Protein AF-A0A538E0T7-F1 (afdb_monomer)

Structure (mmCIF, N/CA/C/O backbone):
data_AF-A0A538E0T7-F1
#
_entry.id   AF-A0A538E0T7-F1
#
loop_
_atom_site.group_PDB
_atom_site.id
_atom_site.type_symbol
_atom_site.label_atom_id
_atom_site.label_alt_id
_atom_site.label_comp_id
_atom_site.label_asym_id
_atom_site.labe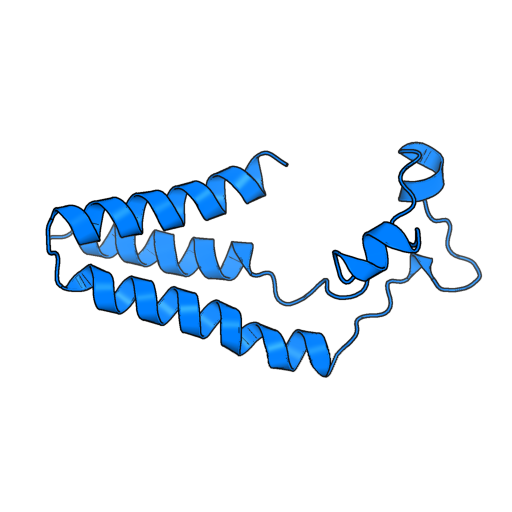l_entity_id
_atom_site.label_seq_id
_atom_site.pdbx_PDB_ins_code
_atom_site.Cartn_x
_atom_site.Cartn_y
_atom_site.Cartn_z
_atom_site.occupancy
_atom_site.B_iso_or_equiv
_atom_site.auth_seq_id
_atom_site.auth_comp_id
_atom_site.auth_asym_id
_atom_site.auth_atom_id
_atom_site.pdbx_PDB_model_num
ATOM 1 N N . MET A 1 1 ? 12.087 7.337 -0.241 1.00 59.62 1 MET A N 1
ATOM 2 C CA . MET A 1 1 ? 12.031 6.397 0.905 1.00 59.62 1 MET A CA 1
ATOM 3 C C . MET A 1 1 ? 10.979 6.746 1.959 1.00 59.62 1 MET A C 1
ATOM 5 O O . MET A 1 1 ? 10.252 5.845 2.354 1.00 59.62 1 MET A O 1
ATOM 9 N N . GLY A 1 2 ? 10.826 8.011 2.379 1.00 83.56 2 GLY A N 1
ATOM 10 C CA . GLY A 1 2 ? 9.891 8.375 3.463 1.00 83.56 2 GLY A CA 1
ATOM 11 C C . GLY A 1 2 ? 8.427 7.955 3.251 1.00 83.56 2 GLY A C 1
ATOM 12 O O . GLY A 1 2 ? 7.826 7.379 4.151 1.00 83.56 2 GLY A O 1
ATOM 13 N N . TYR A 1 3 ? 7.873 8.167 2.051 1.00 86.88 3 TYR A N 1
ATOM 14 C CA . TYR A 1 3 ? 6.476 7.821 1.744 1.00 86.88 3 TYR A CA 1
ATOM 15 C C . TYR A 1 3 ? 6.161 6.324 1.907 1.00 86.88 3 TYR A C 1
ATOM 17 O O . TYR A 1 3 ? 5.201 5.971 2.587 1.00 86.88 3 TYR A O 1
ATOM 25 N N . ALA A 1 4 ? 6.967 5.447 1.298 1.00 86.62 4 ALA A N 1
ATOM 26 C CA . ALA A 1 4 ? 6.736 4.002 1.320 1.00 86.62 4 ALA A CA 1
ATOM 27 C C . ALA A 1 4 ? 6.773 3.454 2.751 1.00 86.62 4 ALA A C 1
ATOM 29 O O . ALA A 1 4 ? 5.870 2.733 3.174 1.00 86.62 4 ALA A O 1
ATOM 30 N N . LEU A 1 5 ? 7.785 3.874 3.518 1.00 91.00 5 LEU A N 1
ATOM 31 C CA . LEU A 1 5 ? 7.915 3.497 4.919 1.00 91.00 5 LEU A CA 1
ATOM 32 C C . LEU A 1 5 ? 6.709 3.976 5.728 1.00 91.00 5 LEU A C 1
ATOM 34 O O . LEU A 1 5 ? 6.125 3.183 6.462 1.00 91.00 5 LEU A O 1
ATOM 38 N N . PHE A 1 6 ? 6.308 5.239 5.572 1.00 93.19 6 PHE A N 1
ATOM 39 C CA . PHE A 1 6 ? 5.145 5.790 6.263 1.00 93.19 6 PHE A CA 1
ATOM 40 C C . PHE A 1 6 ? 3.860 5.019 5.937 1.00 93.19 6 PHE A C 1
ATOM 42 O O . PHE A 1 6 ? 3.145 4.617 6.847 1.00 93.19 6 PHE A O 1
ATOM 49 N N . ASN A 1 7 ? 3.594 4.751 4.658 1.00 94.06 7 ASN A N 1
ATOM 50 C CA . ASN A 1 7 ? 2.400 4.040 4.201 1.00 94.06 7 ASN A CA 1
ATOM 51 C C . ASN A 1 7 ? 2.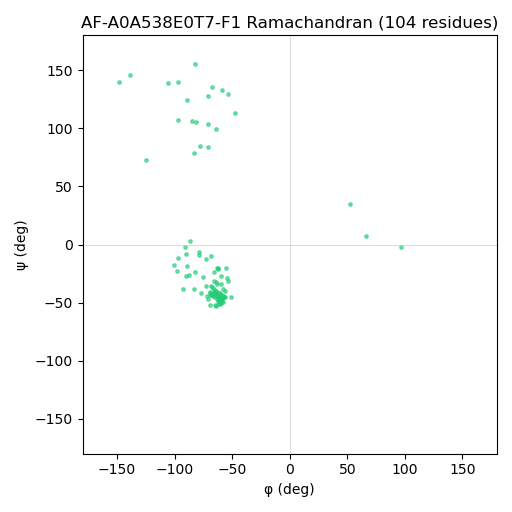272 2.635 4.818 1.00 94.06 7 ASN A C 1
ATOM 53 O O . ASN A 1 7 ? 1.228 2.279 5.377 1.00 94.06 7 ASN A O 1
ATOM 57 N N . VAL A 1 8 ? 3.352 1.852 4.759 1.00 93.31 8 VAL A N 1
ATOM 58 C CA . VAL A 1 8 ? 3.372 0.493 5.311 1.00 93.31 8 VAL A CA 1
ATOM 59 C C . VAL A 1 8 ? 3.308 0.535 6.838 1.00 93.31 8 VAL A C 1
ATOM 61 O O . VAL A 1 8 ? 2.541 -0.216 7.439 1.00 93.31 8 VAL A O 1
ATOM 64 N N . SER A 1 9 ? 4.042 1.454 7.471 1.00 96.00 9 SER A N 1
ATOM 65 C CA . SER A 1 9 ? 4.056 1.602 8.932 1.00 96.00 9 SER A CA 1
ATOM 66 C C . SER A 1 9 ? 2.695 2.021 9.475 1.00 96.00 9 SER A C 1
ATOM 68 O O . SER A 1 9 ? 2.261 1.494 10.495 1.00 96.00 9 SER A O 1
ATOM 70 N N . LEU A 1 10 ? 1.993 2.920 8.782 1.00 96.56 10 LEU A N 1
ATOM 71 C CA . LEU A 1 10 ? 0.647 3.351 9.148 1.00 96.56 10 LEU A CA 1
ATOM 72 C C . LEU A 1 10 ? -0.343 2.183 9.074 1.00 96.56 10 LEU A C 1
ATOM 74 O O . LEU A 1 10 ? -1.087 1.942 10.022 1.00 96.56 10 LEU A O 1
ATOM 78 N N . THR A 1 11 ? -0.301 1.417 7.982 1.00 96.75 11 THR A N 1
ATOM 79 C CA . THR A 1 11 ? -1.155 0.235 7.783 1.00 96.75 11 THR A CA 1
ATOM 80 C C . THR A 1 11 ? -0.913 -0.822 8.865 1.00 96.75 11 THR A C 1
ATOM 82 O O . THR A 1 11 ? -1.856 -1.317 9.486 1.00 96.75 11 THR A O 1
ATOM 85 N N . LEU A 1 12 ? 0.356 -1.141 9.145 1.00 96.94 12 LEU A N 1
ATOM 86 C CA . LEU A 1 12 ? 0.730 -2.094 10.192 1.00 96.94 12 LEU A CA 1
ATOM 87 C C . LEU A 1 12 ? 0.359 -1.586 11.588 1.00 96.94 12 LEU A C 1
ATOM 89 O O . LEU A 1 12 ? -0.180 -2.344 12.391 1.00 96.94 12 LEU A O 1
ATOM 93 N N . GLY A 1 13 ? 0.608 -0.307 11.872 1.00 97.44 13 GLY A N 1
ATOM 94 C CA . GLY A 1 13 ? 0.253 0.325 13.138 1.00 97.44 13 GLY A CA 1
ATOM 95 C C . GLY A 1 13 ? -1.248 0.252 13.410 1.00 97.44 13 GLY A C 1
ATOM 96 O O . GLY A 1 13 ? -1.652 -0.124 14.511 1.00 97.44 13 GLY A O 1
ATOM 97 N N . TRP A 1 14 ? -2.072 0.520 12.393 1.00 97.31 14 TRP A N 1
ATOM 98 C CA . TRP A 1 14 ? -3.527 0.424 12.508 1.00 97.31 14 TRP A CA 1
ATOM 99 C C . TRP A 1 14 ? -3.997 -1.021 12.727 1.00 97.31 14 TRP A C 1
ATOM 101 O O . TRP A 1 14 ? -4.794 -1.283 13.627 1.00 97.31 14 TRP A O 1
ATOM 111 N N . LEU A 1 15 ? -3.433 -1.992 11.998 1.00 97.31 15 LEU A N 1
ATOM 112 C CA . LEU A 1 15 ? -3.696 -3.419 12.229 1.00 97.31 15 LEU A CA 1
ATOM 113 C C . LEU A 1 15 ? -3.347 -3.855 13.659 1.00 97.31 15 LEU A C 1
ATOM 115 O O . LEU A 1 15 ? -4.128 -4.566 14.292 1.00 97.31 15 LEU A O 1
ATOM 119 N N . VAL A 1 16 ? -2.193 -3.429 14.180 1.00 98.00 16 VAL A N 1
ATOM 120 C CA . VAL A 1 16 ? -1.762 -3.732 15.554 1.00 98.00 16 VAL A CA 1
ATOM 121 C C . VAL A 1 16 ? -2.711 -3.107 16.576 1.00 98.00 16 VAL A C 1
ATOM 123 O O . VAL A 1 16 ? -3.042 -3.754 17.571 1.00 98.00 16 VAL A O 1
ATOM 126 N N . LEU A 1 17 ? -3.172 -1.877 16.338 1.00 96.94 17 LEU A N 1
ATOM 127 C CA . LEU A 1 17 ? -4.129 -1.201 17.210 1.00 96.94 17 LEU A CA 1
ATOM 128 C C . LEU A 1 17 ? -5.461 -1.960 17.278 1.00 96.94 17 LEU A C 1
ATOM 130 O O . LEU A 1 17 ? -5.914 -2.285 18.377 1.00 96.94 17 LEU A O 1
ATOM 134 N N . LEU A 1 18 ? -6.049 -2.292 16.124 1.00 96.19 18 LEU A N 1
ATOM 135 C CA . LEU A 1 18 ? -7.305 -3.047 16.044 1.00 96.19 18 LEU A CA 1
ATOM 136 C C . LEU A 1 18 ? -7.170 -4.431 16.692 1.00 96.19 18 LEU A C 1
ATOM 138 O O . LEU A 1 18 ? -8.034 -4.845 17.463 1.00 96.19 18 LEU A O 1
ATOM 142 N N . TYR A 1 19 ? -6.048 -5.118 16.453 1.00 96.75 19 TYR A N 1
ATOM 143 C CA . TYR A 1 19 ? -5.762 -6.409 17.075 1.00 96.75 19 TYR A CA 1
ATOM 144 C C . TYR A 1 19 ? -5.714 -6.316 18.605 1.00 96.75 19 TYR A C 1
ATOM 146 O O . TYR A 1 19 ? -6.356 -7.106 19.297 1.00 96.75 19 TYR A O 1
ATOM 154 N N . ARG A 1 20 ? -4.997 -5.325 19.152 1.00 97.56 20 ARG A N 1
ATOM 155 C CA . ARG A 1 20 ? -4.897 -5.115 20.607 1.00 97.56 20 ARG A CA 1
ATOM 156 C C . ARG A 1 20 ? -6.241 -4.787 21.248 1.00 97.56 20 ARG A C 1
ATOM 158 O O . ARG A 1 20 ? -6.481 -5.200 22.378 1.00 97.56 20 ARG A O 1
ATOM 165 N N . ARG A 1 21 ? -7.117 -4.081 20.530 1.00 96.00 21 ARG A N 1
ATOM 166 C CA . ARG A 1 21 ? -8.483 -3.767 20.973 1.00 96.00 21 ARG A CA 1
ATOM 167 C C . ARG A 1 21 ? -9.465 -4.930 20.801 1.00 96.00 21 ARG A C 1
ATOM 169 O O . ARG A 1 21 ? -10.591 -4.821 21.269 1.00 96.00 21 ARG A O 1
ATOM 176 N N . ARG A 1 22 ? -9.047 -6.038 20.171 1.00 94.56 22 ARG A N 1
ATOM 177 C CA . ARG A 1 22 ? -9.925 -7.139 19.729 1.00 94.56 22 ARG A CA 1
ATOM 178 C C . ARG A 1 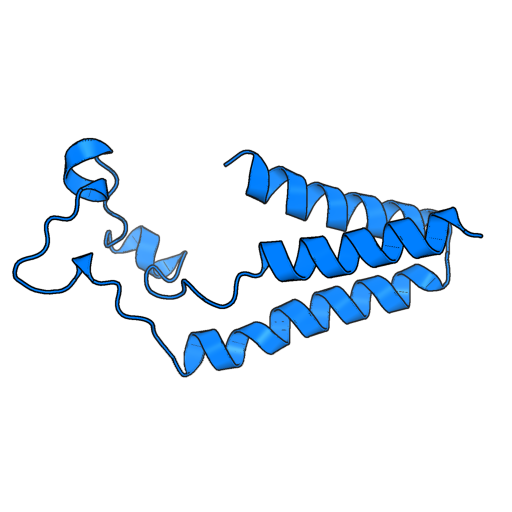22 ? -11.098 -6.643 18.880 1.00 94.56 22 ARG A C 1
ATOM 180 O O . ARG A 1 22 ? -12.197 -7.187 18.940 1.00 94.56 22 ARG A O 1
ATOM 187 N N . ASP A 1 23 ? -10.845 -5.604 18.095 1.00 94.31 23 ASP A N 1
ATOM 188 C CA . ASP A 1 23 ? -11.853 -4.985 17.252 1.00 94.31 23 ASP A CA 1
ATOM 189 C C . ASP A 1 23 ? -12.206 -5.921 16.076 1.00 94.31 23 ASP A C 1
ATOM 191 O O . ASP A 1 23 ? -11.295 -6.366 15.362 1.00 94.31 23 ASP A O 1
ATOM 195 N N . PRO A 1 24 ? -13.494 -6.227 15.826 1.00 93.31 24 PRO A N 1
ATOM 196 C CA . PRO A 1 24 ? -13.915 -7.040 14.684 1.00 93.31 24 PRO A CA 1
ATOM 197 C C . PRO A 1 24 ? -13.424 -6.507 13.325 1.00 93.31 24 PRO A C 1
ATOM 199 O O . PRO A 1 24 ? -13.187 -7.294 12.400 1.00 93.31 24 PRO A O 1
ATOM 202 N N . ALA A 1 25 ? -13.214 -5.190 13.194 1.00 94.62 25 ALA A N 1
ATOM 203 C CA . ALA A 1 25 ? -12.698 -4.547 11.987 1.00 94.62 25 ALA A CA 1
ATOM 204 C C . ALA A 1 25 ? -11.280 -5.010 11.615 1.00 94.62 25 ALA A C 1
ATOM 206 O O . ALA A 1 25 ? -10.914 -4.959 10.436 1.00 94.62 25 ALA A O 1
ATOM 207 N N . TYR A 1 26 ? -10.505 -5.554 12.567 1.00 95.31 26 TYR A N 1
ATOM 208 C CA . TYR A 1 26 ? -9.192 -6.152 12.303 1.00 95.31 26 TYR A CA 1
ATOM 209 C C . TYR A 1 26 ? -9.251 -7.172 11.159 1.00 95.31 26 TYR A C 1
ATOM 211 O O . TYR A 1 26 ? -8.417 -7.159 10.251 1.00 95.31 26 TYR A O 1
ATOM 219 N N . HIS A 1 27 ? -10.259 -8.049 11.165 1.00 95.62 27 HIS A N 1
ATOM 220 C CA . HIS A 1 27 ? -10.390 -9.089 10.149 1.00 95.62 27 HIS A CA 1
ATOM 221 C C . HIS A 1 27 ? -10.726 -8.516 8.771 1.00 95.62 27 HIS A C 1
ATOM 223 O O . HIS A 1 27 ? -10.225 -9.035 7.770 1.00 95.62 27 HIS A O 1
ATOM 229 N N . ARG A 1 28 ? -11.531 -7.446 8.713 1.00 95.44 28 ARG A N 1
ATOM 230 C CA . ARG A 1 28 ? -11.875 -6.749 7.465 1.00 95.44 28 ARG A CA 1
ATOM 231 C C . ARG A 1 28 ? -10.629 -6.119 6.848 1.00 95.44 28 ARG A C 1
ATOM 233 O O . ARG A 1 28 ? -10.298 -6.438 5.707 1.00 95.44 28 ARG A O 1
ATOM 240 N N . LEU A 1 29 ? -9.891 -5.328 7.629 1.00 96.19 29 LEU A N 1
ATOM 241 C CA . LEU A 1 29 ? -8.666 -4.673 7.173 1.00 96.19 29 LEU A CA 1
ATOM 242 C C . LEU A 1 29 ? -7.595 -5.685 6.753 1.00 96.19 29 LEU A C 1
ATOM 244 O O . LEU A 1 29 ? -7.040 -5.587 5.661 1.00 96.19 29 LEU A O 1
ATOM 248 N N . ARG A 1 30 ? -7.351 -6.717 7.574 1.00 96.31 30 ARG A N 1
ATOM 249 C CA . ARG A 1 30 ? -6.366 -7.765 7.265 1.00 96.31 30 ARG A CA 1
ATOM 250 C C . ARG A 1 30 ? -6.675 -8.451 5.936 1.00 96.31 30 ARG A C 1
ATOM 252 O O . ARG A 1 30 ? -5.773 -8.665 5.130 1.00 96.31 30 ARG A O 1
ATOM 259 N N . ARG A 1 31 ? -7.943 -8.805 5.700 1.00 97.12 31 ARG A N 1
ATOM 260 C CA . ARG A 1 31 ? -8.377 -9.433 4.444 1.00 97.12 31 ARG A CA 1
ATOM 261 C C . ARG A 1 31 ? -8.211 -8.489 3.259 1.00 97.12 31 ARG A C 1
ATOM 263 O O . ARG A 1 31 ? -7.718 -8.935 2.232 1.00 97.12 31 ARG A O 1
ATOM 270 N N . ALA A 1 32 ? -8.566 -7.214 3.404 1.00 95.56 32 ALA A N 1
ATOM 271 C CA . ALA A 1 32 ? -8.400 -6.222 2.346 1.00 95.56 32 ALA A CA 1
ATOM 272 C C . ALA A 1 32 ? -6.923 -6.046 1.947 1.00 95.56 32 ALA A C 1
ATOM 274 O O . ALA A 1 32 ? -6.610 -6.096 0.760 1.00 95.56 32 ALA A O 1
ATOM 275 N N . CYS A 1 33 ? -5.999 -5.948 2.912 1.00 95.38 33 CYS A N 1
ATOM 276 C CA . CYS A 1 33 ? -4.559 -5.881 2.630 1.00 95.38 33 CYS A CA 1
ATOM 277 C C . CYS A 1 33 ? -4.044 -7.140 1.914 1.00 95.38 33 CYS A C 1
ATOM 279 O O . CYS A 1 33 ? -3.287 -7.036 0.950 1.00 95.38 33 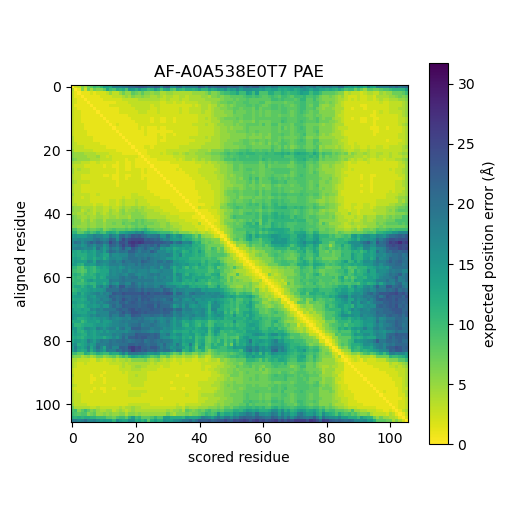CYS A O 1
ATOM 281 N N . LEU A 1 34 ? -4.472 -8.329 2.356 1.00 95.44 34 LEU A N 1
ATOM 282 C CA . LEU A 1 34 ? -4.087 -9.594 1.723 1.00 95.44 34 LEU A CA 1
ATOM 283 C C . LEU A 1 34 ? -4.612 -9.694 0.287 1.00 95.44 34 LEU A C 1
ATOM 285 O O . LEU A 1 34 ? -3.860 -10.070 -0.608 1.00 95.44 34 LEU A O 1
ATOM 289 N N . LEU A 1 35 ? -5.872 -9.321 0.055 1.00 95.12 35 LEU A N 1
ATOM 290 C CA . LEU A 1 35 ? -6.472 -9.317 -1.279 1.00 95.12 35 LEU A CA 1
ATOM 291 C C . LEU A 1 35 ? -5.797 -8.299 -2.200 1.00 95.12 35 LEU A C 1
ATOM 293 O O . LEU A 1 35 ? -5.513 -8.633 -3.343 1.00 95.12 35 LEU A O 1
ATOM 297 N N . ALA A 1 36 ? -5.486 -7.097 -1.708 1.00 91.88 36 ALA A N 1
ATOM 298 C CA . ALA A 1 36 ? -4.753 -6.095 -2.477 1.00 91.88 36 ALA A CA 1
ATOM 299 C C . ALA A 1 36 ? -3.358 -6.597 -2.879 1.00 91.88 36 ALA A C 1
ATOM 301 O O . ALA A 1 36 ? -2.937 -6.418 -4.020 1.00 91.88 36 ALA A O 1
ATOM 302 N N . HIS A 1 37 ? -2.654 -7.268 -1.963 1.00 90.56 37 HIS A N 1
ATOM 303 C CA . HIS A 1 37 ? -1.324 -7.796 -2.241 1.00 90.56 37 HIS A CA 1
ATOM 304 C C . HIS A 1 37 ? -1.352 -8.960 -3.238 1.00 90.56 37 HIS A C 1
ATOM 306 O O . HIS A 1 37 ? -0.660 -8.922 -4.255 1.00 90.56 37 HIS A O 1
ATOM 312 N N . VAL A 1 38 ? -2.181 -9.974 -2.974 1.00 91.19 38 VAL A N 1
ATOM 313 C CA . VAL A 1 38 ? -2.303 -11.161 -3.833 1.00 91.19 38 VAL A CA 1
ATOM 314 C C . VAL A 1 38 ? -2.894 -10.791 -5.191 1.00 91.19 38 VAL A C 1
ATOM 316 O O . VAL A 1 38 ? -2.412 -11.273 -6.208 1.00 91.19 38 VAL A O 1
ATOM 319 N N . GLY A 1 39 ? -3.881 -9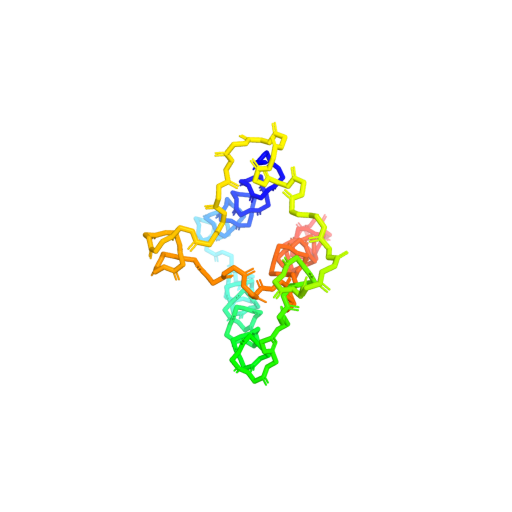.895 -5.234 1.00 88.50 39 GLY A N 1
ATOM 320 C CA . GLY A 1 39 ? -4.510 -9.430 -6.472 1.00 88.50 39 GLY A CA 1
ATOM 321 C C . GLY A 1 39 ? -3.573 -8.638 -7.386 1.00 88.50 39 GLY A C 1
ATOM 322 O O . GLY A 1 39 ? -3.779 -8.623 -8.596 1.00 88.50 39 GLY A O 1
ATOM 323 N N . ALA A 1 40 ? -2.514 -8.031 -6.843 1.00 85.44 40 ALA A N 1
ATOM 324 C CA . ALA A 1 40 ? -1.492 -7.367 -7.648 1.00 85.44 40 ALA A CA 1
ATOM 325 C C . ALA A 1 40 ? -0.542 -8.362 -8.344 1.00 85.44 40 ALA A C 1
ATOM 327 O O . ALA A 1 40 ? -0.029 -8.061 -9.421 1.00 85.44 40 ALA A O 1
ATOM 328 N N . GLN A 1 41 ? -0.322 -9.555 -7.770 1.00 84.50 41 GLN A N 1
ATOM 329 C CA . GLN A 1 41 ? 0.642 -10.536 -8.291 1.00 84.50 41 GLN A CA 1
ATOM 330 C C . GLN A 1 41 ? 0.342 -10.997 -9.730 1.00 84.50 41 GLN A C 1
ATOM 332 O O . GLN A 1 41 ? 1.269 -10.976 -10.536 1.00 84.50 41 GLN A O 1
ATOM 337 N N . PRO A 1 42 ? -0.903 -11.349 -10.119 1.00 84.19 42 PRO A N 1
ATOM 338 C CA . PRO A 1 42 ? -1.206 -11.715 -11.502 1.00 84.19 42 PRO A CA 1
ATOM 339 C C . PRO A 1 42 ? -0.820 -10.631 -12.508 1.00 84.19 42 PRO A C 1
ATOM 341 O O . PRO A 1 42 ? -0.276 -10.947 -13.558 1.00 84.19 42 PRO A O 1
ATOM 344 N N . VAL A 1 43 ? -1.048 -9.356 -12.181 1.00 79.38 43 VAL A N 1
ATOM 345 C CA . VAL A 1 43 ? -0.683 -8.242 -13.067 1.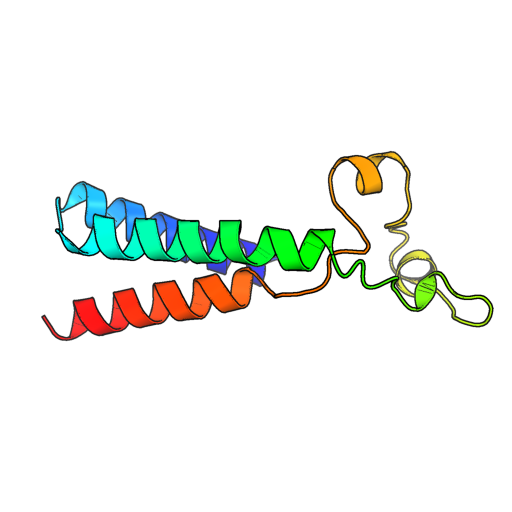00 79.38 43 VAL A CA 1
ATOM 346 C C . VAL A 1 43 ? 0.836 -8.118 -13.169 1.00 79.38 43 VAL A C 1
ATOM 348 O O . VAL A 1 43 ? 1.354 -8.018 -14.277 1.00 79.38 43 VAL A O 1
ATOM 351 N N . PHE A 1 44 ? 1.551 -8.222 -12.043 1.00 74.62 44 PHE A N 1
ATOM 352 C CA . PHE A 1 44 ? 3.018 -8.211 -12.030 1.00 74.62 44 PHE A CA 1
ATOM 353 C C . PHE A 1 44 ? 3.643 -9.350 -12.839 1.00 74.62 44 PHE A C 1
ATOM 355 O O . PHE A 1 44 ? 4.710 -9.168 -13.421 1.00 74.62 44 PHE A O 1
ATOM 362 N N . LEU A 1 45 ? 3.005 -10.520 -12.857 1.00 75.62 45 LEU A N 1
ATOM 363 C CA . LEU A 1 45 ? 3.506 -11.693 -13.571 1.00 75.62 45 LEU A CA 1
ATOM 364 C C . LEU A 1 45 ? 3.145 -11.672 -15.061 1.00 75.62 45 LEU A C 1
ATOM 366 O O . LEU A 1 45 ? 3.957 -12.084 -15.884 1.00 75.62 45 LEU A O 1
ATOM 370 N N . LEU A 1 46 ? 1.939 -11.214 -15.413 1.00 73.50 46 LEU A N 1
ATOM 371 C CA . LEU A 1 46 ? 1.421 -11.268 -16.786 1.00 73.50 46 LEU A CA 1
ATOM 372 C C . LEU A 1 46 ? 1.811 -10.055 -17.635 1.00 73.50 46 LEU A C 1
ATOM 374 O O . LEU A 1 46 ? 1.883 -10.172 -18.856 1.00 73.50 46 LEU A O 1
ATOM 378 N N . PHE A 1 47 ? 2.071 -8.905 -17.011 1.00 68.56 47 PHE A N 1
ATOM 379 C CA . PHE A 1 47 ? 2.424 -7.665 -17.701 1.00 68.56 47 PHE A CA 1
ATOM 380 C C . PHE A 1 47 ? 3.757 -7.119 -17.181 1.00 68.56 47 PHE A C 1
ATOM 382 O O . PHE A 1 47 ? 3.774 -6.109 -16.472 1.00 68.56 47 PHE A O 1
ATOM 389 N N . PRO A 1 48 ? 4.891 -7.758 -17.524 1.00 62.97 48 PRO A N 1
ATOM 390 C CA . PRO A 1 48 ? 6.197 -7.183 -17.252 1.00 62.97 48 PRO A CA 1
ATOM 391 C C . PRO A 1 48 ? 6.336 -5.895 -18.073 1.00 62.97 48 PRO A C 1
ATOM 393 O O . PRO A 1 48 ? 6.604 -5.921 -19.273 1.00 62.97 48 PRO A O 1
ATOM 396 N N . THR A 1 49 ? 6.113 -4.747 -17.437 1.00 60.75 49 THR A N 1
ATOM 397 C CA . THR A 1 49 ? 6.315 -3.433 -18.048 1.00 60.75 49 THR A CA 1
ATOM 398 C C . THR A 1 49 ? 7.806 -3.178 -18.215 1.00 60.75 49 THR A C 1
ATOM 400 O O . THR A 1 49 ? 8.418 -2.573 -17.336 1.00 60.75 49 THR A O 1
ATOM 403 N N . ALA A 1 50 ? 8.397 -3.683 -19.307 1.00 58.97 50 ALA A N 1
ATOM 404 C CA . ALA A 1 50 ? 9.785 -3.413 -19.680 1.00 58.97 50 ALA A CA 1
ATOM 405 C C . ALA A 1 50 ? 10.032 -1.896 -19.585 1.00 58.97 50 ALA A C 1
ATOM 407 O O . ALA A 1 50 ? 9.374 -1.131 -20.297 1.00 58.97 50 ALA A O 1
ATOM 408 N N . PRO A 1 51 ? 10.880 -1.430 -18.651 1.00 62.72 51 PRO A N 1
ATOM 409 C CA . PRO A 1 51 ? 11.054 -0.007 -18.436 1.00 62.72 51 PRO A CA 1
ATOM 410 C C . PRO A 1 51 ? 11.740 0.593 -19.678 1.00 62.72 51 PRO A C 1
ATOM 412 O O . PRO A 1 51 ? 12.714 0.011 -20.150 1.00 62.72 51 PRO A O 1
ATOM 415 N N . PRO A 1 52 ? 11.289 1.750 -20.206 1.00 62.28 52 PRO A N 1
ATOM 416 C CA . PRO A 1 52 ? 11.830 2.338 -21.440 1.00 62.28 52 PRO A CA 1
ATOM 417 C C . PRO A 1 52 ? 13.346 2.580 -21.440 1.00 62.28 52 PRO A C 1
ATOM 419 O O . PRO A 1 52 ? 13.943 2.668 -22.503 1.00 62.28 52 PRO A O 1
ATOM 422 N N . ARG A 1 53 ? 13.973 2.649 -20.257 1.00 66.44 53 ARG A N 1
ATOM 423 C CA . ARG A 1 53 ? 15.435 2.727 -20.086 1.00 66.44 53 ARG A CA 1
ATOM 424 C C . ARG A 1 53 ? 16.199 1.507 -20.626 1.00 66.44 53 ARG A C 1
ATOM 426 O O . ARG A 1 53 ? 17.378 1.635 -20.901 1.00 66.44 53 ARG A O 1
ATOM 433 N N . ALA A 1 54 ? 15.532 0.363 -20.799 1.00 65.25 54 ALA A N 1
ATOM 434 C CA . ALA A 1 54 ? 16.113 -0.848 -21.382 1.00 65.25 54 ALA A CA 1
ATOM 435 C C . ALA A 1 54 ? 16.034 -0.881 -22.926 1.00 65.25 54 ALA A C 1
ATOM 437 O O . ALA A 1 54 ? 16.380 -1.890 -23.538 1.00 65.25 54 ALA A O 1
ATOM 438 N N . LEU A 1 55 ? 15.519 0.179 -23.563 1.00 72.50 55 LEU A N 1
ATOM 439 C CA . LEU A 1 55 ? 15.435 0.307 -25.019 1.00 72.50 55 LEU A CA 1
ATOM 440 C C . LEU A 1 55 ? 16.613 1.128 -25.556 1.00 72.50 55 LEU A C 1
ATOM 442 O O . LEU A 1 55 ? 16.955 2.171 -24.997 1.00 72.50 55 LEU A O 1
ATOM 446 N N . ASP A 1 56 ? 17.165 0.707 -26.695 1.00 71.31 56 ASP A N 1
ATOM 447 C CA . ASP A 1 56 ? 18.195 1.472 -27.400 1.00 71.31 56 ASP A CA 1
ATOM 448 C C . ASP A 1 56 ? 17.682 2.873 -27.776 1.00 71.31 56 ASP A C 1
ATOM 450 O O . ASP A 1 56 ? 16.585 3.040 -28.314 1.00 71.31 56 ASP A O 1
ATOM 454 N N . GLY A 1 57 ? 18.498 3.893 -27.496 1.00 77.31 57 GLY A N 1
ATOM 455 C CA . GLY A 1 57 ? 18.181 5.302 -27.759 1.00 77.31 57 GLY A CA 1
ATOM 456 C C . GLY A 1 57 ? 17.614 6.082 -26.566 1.00 77.31 57 GLY A C 1
ATOM 457 O O . GLY A 1 57 ? 17.405 7.288 -26.694 1.00 77.31 57 GLY A O 1
ATOM 458 N N . PHE A 1 58 ? 17.409 5.443 -25.408 1.00 75.50 58 PHE A N 1
ATOM 459 C CA . PHE A 1 58 ? 17.050 6.114 -24.155 1.00 75.50 58 PHE A CA 1
ATOM 460 C C . PHE A 1 58 ? 18.239 6.155 -23.190 1.00 75.50 58 PHE A C 1
ATOM 462 O O . PHE A 1 58 ? 18.973 5.183 -23.049 1.00 75.50 58 PHE A O 1
ATOM 469 N N . VAL A 1 59 ? 18.426 7.291 -22.514 1.00 77.44 59 VAL A N 1
ATOM 470 C CA . VAL A 1 59 ? 19.476 7.455 -21.498 1.00 77.44 59 VAL A CA 1
ATOM 471 C C . VAL A 1 59 ? 18.930 7.048 -20.132 1.00 77.44 59 VAL A C 1
ATOM 473 O O . VAL A 1 59 ? 17.923 7.603 -19.677 1.00 77.44 59 VAL A O 1
ATOM 476 N N . ASP A 1 60 ? 19.603 6.111 -19.461 1.00 72.44 60 ASP A N 1
ATOM 477 C CA . ASP A 1 60 ? 19.300 5.767 -18.073 1.00 72.44 60 ASP A CA 1
ATOM 478 C C . ASP A 1 60 ? 19.886 6.812 -17.114 1.00 72.44 60 ASP A C 1
ATOM 480 O O . ASP A 1 60 ? 20.978 6.674 -16.558 1.00 72.44 60 ASP A O 1
ATOM 484 N N . THR A 1 61 ? 19.121 7.881 -16.906 1.00 75.12 61 THR A N 1
ATOM 485 C CA . THR A 1 61 ? 19.492 8.971 -15.997 1.00 75.12 61 THR A CA 1
ATOM 486 C C . THR A 1 61 ? 19.613 8.519 -14.546 1.00 75.12 61 THR A C 1
ATOM 488 O O . THR A 1 61 ? 20.276 9.188 -13.756 1.00 75.12 61 THR A O 1
ATOM 491 N N . LEU A 1 62 ? 19.004 7.392 -14.164 1.00 69.38 62 LEU A N 1
ATOM 492 C CA . LEU A 1 62 ? 19.143 6.865 -12.815 1.00 69.38 62 LEU A CA 1
ATOM 493 C C . LEU A 1 62 ? 20.552 6.305 -12.607 1.00 69.38 62 LEU A C 1
ATOM 495 O O . LEU A 1 62 ? 21.203 6.667 -11.626 1.00 69.38 62 LEU A O 1
ATOM 499 N N . SER A 1 63 ? 21.046 5.513 -13.555 1.00 69.12 63 SER A N 1
ATOM 500 C CA . SER A 1 63 ? 22.426 5.029 -13.546 1.00 69.12 63 SER A CA 1
ATOM 501 C C . SER A 1 63 ? 23.427 6.190 -13.640 1.00 69.12 63 SER A C 1
ATOM 503 O O . SER A 1 63 ? 24.307 6.309 -12.788 1.00 69.12 63 SER A O 1
ATOM 505 N N . GLU A 1 64 ? 23.239 7.123 -14.584 1.00 73.06 64 GLU A N 1
ATOM 506 C CA . GLU A 1 64 ? 24.189 8.229 -14.797 1.00 73.06 64 GLU A CA 1
ATOM 507 C C . GLU A 1 64 ? 24.241 9.250 -13.651 1.00 73.06 64 GLU A C 1
ATOM 509 O O . GLU A 1 64 ? 25.322 9.693 -13.267 1.00 73.06 64 GLU A O 1
ATOM 514 N N . VAL A 1 65 ? 23.089 9.660 -13.109 1.00 75.56 65 VAL A N 1
ATOM 515 C CA . VAL A 1 65 ? 23.027 10.772 -12.142 1.00 75.56 65 VAL A CA 1
ATOM 516 C C . VAL A 1 65 ? 23.115 10.278 -10.705 1.00 75.56 65 VAL A C 1
ATOM 518 O O . VAL A 1 65 ? 23.725 10.935 -9.862 1.00 75.56 65 VAL A O 1
ATOM 521 N N . SER A 1 66 ? 22.485 9.141 -10.396 1.00 67.38 66 SER A N 1
ATOM 522 C CA . SER A 1 66 ? 22.437 8.631 -9.021 1.00 67.38 66 SER A CA 1
ATOM 523 C C . SER A 1 66 ? 23.504 7.578 -8.723 1.00 67.38 66 SER A C 1
ATOM 525 O O . SER A 1 66 ? 23.703 7.247 -7.555 1.00 67.38 66 SER A O 1
ATOM 527 N N . GLY A 1 67 ? 24.188 7.053 -9.749 1.00 66.62 67 GLY A N 1
ATOM 528 C CA . GLY A 1 67 ? 25.153 5.959 -9.611 1.00 66.62 67 GLY A CA 1
ATOM 529 C C . GLY A 1 67 ? 24.520 4.632 -9.176 1.00 66.62 67 GLY A C 1
ATOM 530 O O . GLY A 1 67 ? 25.239 3.685 -8.860 1.00 66.62 67 GLY A O 1
ATOM 531 N N . PHE A 1 68 ? 23.184 4.559 -9.119 1.00 64.75 68 PHE A N 1
ATOM 532 C CA . PHE A 1 68 ? 22.439 3.354 -8.779 1.00 64.75 68 PHE A CA 1
ATOM 533 C C . PHE A 1 68 ? 21.983 2.645 -10.046 1.00 64.75 68 PHE A C 1
ATOM 535 O O . PHE A 1 68 ? 21.025 3.056 -10.700 1.00 64.75 68 PHE A O 1
ATOM 542 N N . ASP A 1 69 ? 22.643 1.531 -10.331 1.00 66.81 69 ASP A N 1
ATOM 543 C CA . ASP A 1 69 ? 22.235 0.598 -11.368 1.00 66.81 69 ASP A CA 1
ATOM 544 C C . ASP A 1 69 ? 21.124 -0.331 -10.841 1.00 66.81 69 ASP A C 1
ATOM 546 O O . ASP A 1 69 ? 21.366 -1.234 -10.035 1.00 66.81 69 ASP A O 1
ATOM 550 N N . LEU A 1 70 ? 19.882 -0.099 -11.278 1.00 64.50 70 LEU A N 1
ATOM 551 C CA . LEU A 1 70 ? 18.739 -0.962 -10.947 1.00 64.50 70 LEU A CA 1
ATOM 55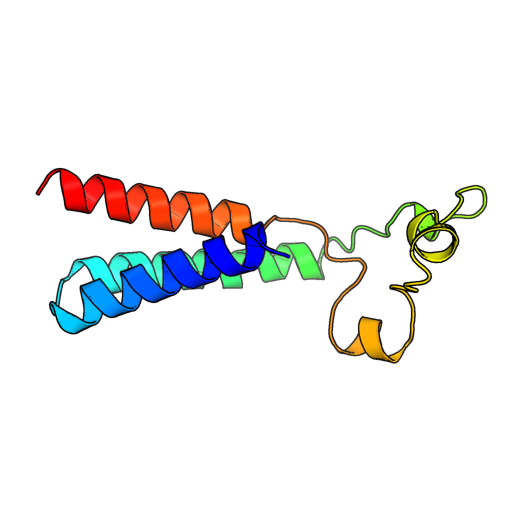2 C C . LEU A 1 70 ? 18.762 -2.308 -11.686 1.00 64.50 70 LEU A C 1
ATOM 554 O O . LEU A 1 70 ? 17.992 -3.200 -11.321 1.00 64.50 70 LEU A O 1
ATOM 558 N N . GLU A 1 71 ? 19.609 -2.461 -12.703 1.00 63.38 71 GLU A N 1
ATOM 559 C CA . GLU A 1 71 ? 19.788 -3.696 -13.469 1.00 63.38 71 GLU A CA 1
ATOM 560 C C . GLU A 1 71 ? 20.891 -4.586 -12.882 1.00 63.38 71 GLU A C 1
ATOM 562 O O . GLU A 1 71 ? 21.079 -5.723 -13.325 1.00 63.38 71 GLU A O 1
ATOM 567 N N . HIS A 1 72 ? 21.565 -4.128 -11.818 1.00 66.69 72 HIS A N 1
ATOM 568 C CA . HIS A 1 72 ? 22.600 -4.899 -11.148 1.00 66.69 72 HIS A CA 1
ATOM 569 C C . HIS A 1 72 ? 22.063 -6.290 -10.739 1.00 66.69 72 HIS A C 1
ATOM 571 O O . HIS A 1 72 ? 21.045 -6.374 -10.039 1.00 66.69 72 HIS A O 1
ATOM 577 N N . PRO A 1 73 ? 22.757 -7.400 -11.067 1.00 58.41 73 PRO A N 1
ATOM 578 C CA . PRO A 1 73 ? 22.240 -8.767 -10.915 1.00 58.41 73 PRO A CA 1
ATOM 579 C C . PRO A 1 73 ? 21.727 -9.114 -9.510 1.00 58.41 73 PRO A C 1
ATOM 581 O O . PRO A 1 73 ? 20.808 -9.914 -9.346 1.00 58.41 73 PRO A O 1
ATOM 584 N N . LEU A 1 74 ? 22.319 -8.508 -8.476 1.00 62.41 74 LEU A N 1
ATOM 585 C CA . LEU A 1 74 ? 21.896 -8.673 -7.081 1.00 62.41 74 LEU A CA 1
ATOM 586 C C . LEU A 1 74 ? 20.571 -7.963 -6.757 1.00 62.41 74 LEU A C 1
ATOM 588 O O . LEU A 1 74 ? 19.788 -8.491 -5.970 1.00 62.41 74 LEU A O 1
ATOM 592 N N . LEU A 1 75 ? 20.305 -6.799 -7.355 1.00 59.94 75 LEU A N 1
ATOM 593 C CA . LEU A 1 75 ? 19.073 -6.038 -7.138 1.00 59.94 75 LEU A CA 1
ATOM 594 C C . LEU A 1 75 ? 17.906 -6.662 -7.898 1.00 59.94 75 LEU A C 1
ATOM 596 O O . LEU A 1 75 ? 16.852 -6.851 -7.300 1.00 59.94 75 LEU A O 1
ATOM 600 N N . VAL A 1 76 ? 18.125 -7.105 -9.141 1.00 61.56 76 VAL A N 1
ATOM 601 C CA . VAL A 1 76 ? 17.118 -7.823 -9.950 1.00 61.56 76 VAL A CA 1
ATOM 602 C C . VAL A 1 76 ? 16.655 -9.128 -9.286 1.00 61.56 76 VAL A C 1
ATOM 604 O O . VAL A 1 76 ? 15.530 -9.586 -9.477 1.00 61.56 76 VAL A O 1
ATOM 607 N N . ARG A 1 77 ? 17.516 -9.738 -8.463 1.00 55.19 77 ARG A N 1
ATOM 608 C CA . ARG A 1 77 ? 17.204 -10.972 -7.730 1.00 55.19 77 ARG A CA 1
ATOM 609 C C . ARG A 1 77 ? 16.411 -10.734 -6.439 1.00 55.19 77 ARG A C 1
ATOM 611 O O . ARG A 1 77 ? 15.742 -11.651 -5.971 1.00 55.19 77 ARG A O 1
ATOM 618 N N . LEU A 1 78 ? 16.499 -9.534 -5.860 1.00 56.53 78 LEU A N 1
ATOM 619 C CA . LEU A 1 78 ? 15.789 -9.131 -4.635 1.00 56.53 78 LEU A CA 1
ATOM 620 C C . LEU A 1 78 ? 14.512 -8.332 -4.926 1.00 56.53 78 LEU A C 1
ATOM 622 O O . LEU A 1 78 ? 13.612 -8.265 -4.091 1.00 56.53 78 LEU A O 1
ATOM 626 N N . TYR A 1 79 ? 14.440 -7.715 -6.099 1.00 57.97 79 TYR A N 1
ATOM 627 C CA . TYR A 1 79 ? 13.386 -6.813 -6.525 1.00 57.97 79 TYR A CA 1
ATOM 628 C C . TYR A 1 79 ? 13.218 -6.939 -8.039 1.00 57.97 79 TYR A C 1
ATOM 630 O O . TYR A 1 79 ? 14.199 -7.028 -8.764 1.00 57.97 79 TYR A O 1
ATOM 638 N N . ASN A 1 80 ? 11.979 -6.930 -8.530 1.00 63.12 80 ASN A N 1
ATOM 639 C CA . ASN A 1 80 ? 11.721 -6.933 -9.965 1.00 63.12 80 ASN A CA 1
ATOM 640 C C . ASN A 1 80 ? 11.776 -5.483 -10.506 1.00 63.12 80 ASN A C 1
ATOM 642 O O . ASN A 1 80 ? 10.815 -4.739 -10.291 1.00 63.12 80 ASN A O 1
ATOM 646 N N . PRO A 1 81 ? 12.836 -5.078 -11.240 1.00 56.00 81 PRO A N 1
ATOM 647 C CA . PRO A 1 81 ? 13.012 -3.710 -11.748 1.00 56.00 81 PRO A CA 1
ATOM 648 C C . PRO A 1 81 ? 12.005 -3.314 -12.830 1.00 56.00 81 PRO A C 1
ATOM 650 O O . PRO A 1 81 ? 11.922 -2.141 -13.201 1.00 56.00 81 PRO A O 1
ATOM 653 N N . VAL A 1 82 ? 11.242 -4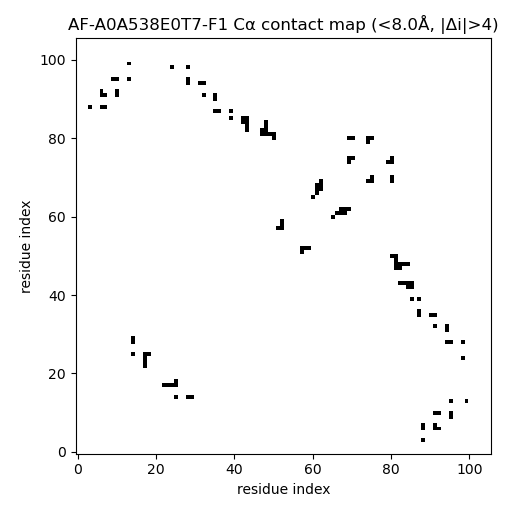.296 -13.311 1.00 55.56 82 VAL A N 1
ATOM 654 C CA . VAL A 1 82 ? 10.228 -4.206 -14.361 1.00 55.56 82 VAL A CA 1
ATOM 655 C C . VAL A 1 82 ? 8.812 -4.133 -13.764 1.00 55.56 82 VAL A C 1
ATOM 657 O O . VAL A 1 82 ? 7.873 -3.703 -14.429 1.00 55.56 82 VAL A O 1
ATOM 660 N N . ALA A 1 83 ? 8.633 -4.503 -12.491 1.00 58.78 83 ALA A N 1
ATOM 661 C CA . ALA A 1 83 ? 7.339 -4.505 -11.809 1.00 58.78 83 ALA A CA 1
ATOM 662 C C . ALA A 1 83 ? 6.988 -3.108 -11.273 1.00 58.78 83 ALA A C 1
ATOM 664 O O . ALA A 1 83 ? 7.151 -2.815 -10.088 1.00 58.78 83 ALA A O 1
ATOM 665 N N . ALA A 1 84 ? 6.513 -2.227 -12.155 1.00 59.53 84 ALA A N 1
ATOM 666 C CA . ALA A 1 84 ? 6.124 -0.868 -11.777 1.00 59.53 84 ALA A CA 1
ATOM 667 C C . ALA A 1 84 ? 4.645 -0.750 -11.366 1.00 59.53 84 ALA A C 1
ATOM 669 O O . ALA A 1 84 ? 4.302 0.134 -10.581 1.00 59.53 84 ALA A O 1
ATOM 670 N N . MET A 1 85 ? 3.766 -1.624 -11.870 1.00 65.19 85 MET A N 1
ATOM 671 C CA . MET A 1 85 ? 2.312 -1.503 -11.709 1.00 65.19 85 MET A CA 1
ATOM 672 C C . MET A 1 85 ? 1.640 -2.850 -11.408 1.00 65.19 85 MET A C 1
ATOM 674 O O . MET A 1 85 ? 2.064 -3.864 -11.959 1.00 65.19 85 MET A O 1
ATOM 678 N N . PRO A 1 86 ? 0.566 -2.874 -10.595 1.00 73.88 86 PRO A N 1
ATOM 679 C CA . PRO A 1 86 ? -0.103 -1.731 -9.961 1.00 73.88 86 PRO A CA 1
ATOM 680 C C . PRO A 1 86 ? 0.589 -1.258 -8.667 1.00 73.88 86 PRO A C 1
ATOM 682 O O . PRO A 1 86 ? 1.259 -2.025 -7.978 1.00 73.88 86 PRO A O 1
ATOM 685 N N . SER A 1 87 ? 0.401 0.017 -8.300 1.00 86.25 87 SER A N 1
ATOM 686 C CA . SER A 1 87 ? 1.007 0.586 -7.085 1.00 86.25 87 SER A CA 1
ATOM 687 C C . SER A 1 87 ? 0.359 0.049 -5.806 1.00 86.25 87 SER A C 1
ATOM 689 O O . SER A 1 87 ? -0.719 0.476 -5.385 1.00 86.25 87 SER A O 1
ATOM 691 N N . LEU A 1 88 ? 1.065 -0.863 -5.141 1.00 88.88 88 LEU A N 1
ATOM 692 C CA . LEU A 1 88 ? 0.611 -1.500 -3.904 1.00 88.88 88 LEU A CA 1
ATOM 693 C C . LEU A 1 88 ? 0.494 -0.505 -2.736 1.00 88.88 88 LEU A C 1
ATOM 695 O O . LEU A 1 88 ? -0.403 -0.628 -1.907 1.00 88.88 88 LEU A O 1
ATOM 699 N N . HIS A 1 89 ? 1.337 0.532 -2.712 1.00 91.62 89 HIS A N 1
ATOM 700 C CA . HIS A 1 89 ? 1.262 1.607 -1.718 1.00 91.62 89 HIS A CA 1
ATOM 701 C C . HIS A 1 89 ? -0.020 2.432 -1.855 1.00 91.62 89 HIS A C 1
ATOM 703 O O . HIS A 1 89 ? -0.622 2.805 -0.850 1.00 91.62 89 HIS A O 1
ATOM 709 N N . VAL A 1 90 ? -0.468 2.694 -3.089 1.00 91.94 90 VAL A N 1
ATOM 710 C CA . VAL A 1 90 ? -1.744 3.384 -3.330 1.00 91.94 90 VAL A CA 1
ATOM 711 C C . VAL A 1 90 ? -2.902 2.508 -2.864 1.00 91.94 90 VAL A C 1
ATOM 713 O O . VAL A 1 90 ? -3.767 2.988 -2.136 1.00 91.94 90 VAL A O 1
ATOM 716 N N . ALA A 1 91 ? -2.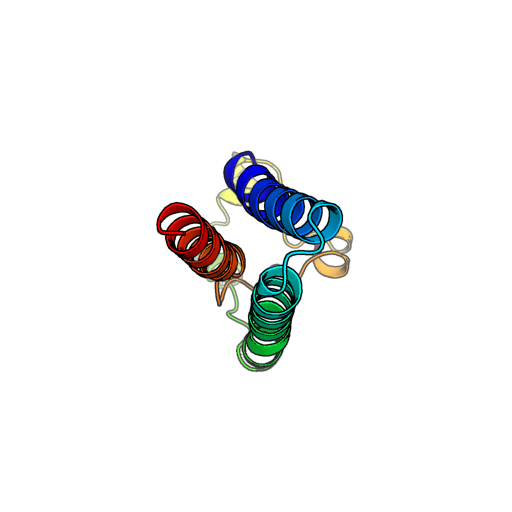882 1.214 -3.193 1.00 92.31 91 ALA A N 1
ATOM 717 C CA . ALA A 1 91 ? -3.898 0.277 -2.719 1.00 92.31 91 ALA A CA 1
ATOM 718 C C . ALA A 1 91 ? -3.969 0.239 -1.179 1.00 92.31 91 ALA A C 1
ATOM 720 O O . ALA A 1 91 ? -5.053 0.334 -0.606 1.00 92.31 91 ALA A O 1
ATOM 721 N N . PHE A 1 92 ? -2.821 0.175 -0.499 1.00 94.25 92 PHE A N 1
ATOM 722 C CA . PHE A 1 92 ? -2.758 0.206 0.965 1.00 94.25 92 PHE A CA 1
ATOM 723 C C . PHE A 1 92 ? -3.178 1.559 1.545 1.00 94.25 92 PHE A C 1
ATOM 725 O O . PHE A 1 92 ? -3.857 1.582 2.566 1.00 94.25 92 PHE A O 1
ATOM 732 N N . ALA A 1 93 ? -2.851 2.679 0.893 1.00 94.44 93 ALA A N 1
ATOM 733 C CA . ALA A 1 93 ? -3.304 4.002 1.324 1.00 94.44 93 ALA A CA 1
ATOM 734 C C . ALA A 1 93 ? -4.836 4.097 1.327 1.00 94.44 93 ALA A C 1
ATOM 736 O O . ALA A 1 93 ? -5.414 4.566 2.303 1.00 94.44 93 ALA A O 1
ATOM 737 N N . VAL A 1 94 ? -5.486 3.614 0.262 1.00 94.88 94 VAL A N 1
ATOM 738 C CA . VAL A 1 94 ? -6.951 3.610 0.144 1.00 94.88 94 VAL A CA 1
ATOM 739 C C . VAL A 1 94 ? -7.572 2.708 1.206 1.00 94.88 94 VAL A C 1
ATOM 741 O O . VAL A 1 94 ? -8.427 3.154 1.965 1.00 94.88 94 VAL A O 1
ATOM 744 N N . VAL A 1 95 ? -7.112 1.458 1.307 1.00 95.56 95 VAL A N 1
ATOM 745 C CA . VAL A 1 95 ? -7.652 0.477 2.262 1.00 95.56 95 VAL A CA 1
ATOM 746 C C . VAL A 1 95 ? -7.496 0.953 3.711 1.00 95.56 95 VAL A C 1
ATOM 748 O O . VAL A 1 95 ? -8.451 0.899 4.486 1.00 95.56 95 VAL A O 1
ATOM 751 N N . THR A 1 96 ? -6.314 1.447 4.080 1.00 96.00 96 THR A N 1
ATOM 752 C CA . THR A 1 96 ? -6.044 1.947 5.433 1.00 96.00 96 THR A CA 1
ATOM 753 C C . THR A 1 96 ? -6.799 3.243 5.713 1.00 96.00 96 THR A C 1
ATOM 755 O O . THR A 1 96 ? -7.358 3.387 6.796 1.00 96.00 96 THR A O 1
ATOM 758 N N . GLY A 1 97 ? -6.872 4.166 4.749 1.00 95.81 97 GLY A N 1
ATOM 759 C CA . GLY A 1 97 ? -7.611 5.422 4.894 1.00 95.81 97 GLY A CA 1
ATOM 760 C C . GLY A 1 97 ? -9.105 5.201 5.125 1.00 95.81 97 GLY A C 1
ATOM 761 O O . GLY A 1 97 ? -9.664 5.774 6.056 1.00 95.81 97 GLY A O 1
ATOM 762 N N . VAL A 1 98 ? -9.727 4.310 4.347 1.00 95.44 98 VAL A N 1
ATOM 763 C CA . VAL A 1 98 ? -11.135 3.923 4.537 1.00 95.44 98 VAL A CA 1
ATOM 764 C C . VAL A 1 98 ? -11.345 3.295 5.915 1.00 95.44 98 VAL A C 1
ATOM 766 O O . VAL A 1 98 ? -12.255 3.693 6.631 1.00 95.44 98 VAL A O 1
ATOM 769 N N . ALA A 1 99 ? -10.472 2.376 6.339 1.00 94.62 99 ALA A N 1
ATOM 770 C CA . ALA A 1 99 ? -10.598 1.738 7.650 1.00 94.62 99 ALA A CA 1
ATOM 771 C C . ALA A 1 99 ? -10.437 2.715 8.828 1.00 94.62 99 ALA A C 1
ATOM 773 O O . ALA A 1 99 ? -11.031 2.501 9.884 1.00 94.62 99 ALA A O 1
ATOM 774 N N . ILE A 1 100 ? -9.619 3.762 8.676 1.00 94.81 100 ILE A N 1
ATOM 775 C CA . ILE A 1 100 ? -9.490 4.828 9.677 1.00 94.81 100 ILE A CA 1
ATOM 776 C C . ILE A 1 100 ? -10.751 5.697 9.692 1.00 94.81 100 ILE A C 1
ATOM 778 O O . ILE A 1 100 ? -11.254 5.992 10.772 1.00 94.81 100 ILE A O 1
ATOM 782 N N . ALA A 1 101 ? -11.272 6.074 8.520 1.00 94.38 101 ALA A N 1
ATOM 783 C CA . ALA A 1 101 ? -12.488 6.874 8.405 1.00 94.38 101 ALA A CA 1
ATOM 784 C C . ALA A 1 101 ? -13.692 6.164 9.045 1.00 94.38 101 ALA A C 1
ATOM 786 O O . ALA A 1 101 ? -14.320 6.729 9.937 1.00 94.38 101 ALA A O 1
ATOM 787 N N . GLU A 1 102 ? -13.925 4.893 8.704 1.00 90.81 102 GLU A N 1
ATOM 788 C CA . GLU A 1 102 ? -15.007 4.079 9.282 1.00 90.81 102 GLU A CA 1
ATOM 789 C C . GLU A 1 102 ? -14.909 3.972 10.814 1.00 90.81 102 GLU A C 1
ATOM 791 O O . GLU A 1 102 ? -15.920 3.990 11.506 1.00 90.81 102 GLU A O 1
ATOM 796 N N . GLY A 1 103 ? -13.692 3.857 11.358 1.00 85.88 103 GLY A N 1
ATOM 797 C CA . GLY A 1 103 ? -13.472 3.792 12.807 1.00 85.88 103 GLY A CA 1
ATOM 798 C C . GLY A 1 103 ? -13.535 5.147 13.520 1.00 85.88 103 GLY A C 1
ATOM 799 O O . GLY A 1 103 ? -13.485 5.181 14.745 1.00 85.88 103 GLY A O 1
ATOM 800 N N . SER A 1 104 ? -13.589 6.259 12.781 1.00 85.25 104 SER A N 1
ATOM 801 C CA . SER A 1 104 ? -13.751 7.606 13.347 1.00 85.25 104 SER A CA 1
ATOM 802 C C . SER A 1 104 ? -15.216 8.022 13.494 1.00 85.25 104 SER A C 1
ATOM 804 O O . SER A 1 104 ? -15.514 8.938 14.255 1.00 85.25 104 SER A O 1
ATOM 806 N N . GLU A 1 105 ? -16.117 7.343 12.782 1.00 79.94 105 GLU A N 1
ATOM 807 C CA . GLU A 1 105 ? -17.563 7.586 12.806 1.00 79.94 105 GLU A CA 1
ATOM 808 C C . GLU A 1 105 ? -18.300 6.746 13.870 1.00 79.94 105 GLU A C 1
ATOM 810 O O . GLU A 1 105 ? -19.492 6.957 14.094 1.00 79.94 105 GLU A O 1
ATOM 815 N N . SER A 1 106 ? -17.606 5.801 14.519 1.00 60.81 106 SER A N 1
ATOM 816 C CA . SER A 1 106 ? -18.121 4.901 15.567 1.00 60.81 106 SER A CA 1
ATOM 817 C C . SER A 1 106 ? -17.801 5.384 16.977 1.00 60.81 106 SER A C 1
ATOM 819 O O . SER A 1 106 ? -18.693 5.285 17.846 1.00 60.81 106 SER A O 1
#

pLDDT: mean 81.38, std 14.39, range [55.19, 98.0]

Nearest PDB structures (foldseek):
  2a1d-assembly2_H  TM=3.548E-01  e=6.231E+00  Staphylococcus aureus

Sequence (106 aa):
MGYALFNVSLTLGWLVLLYRRRDPAYHRLRRACLLAHVGAQPVFLLFPTAPPRALDGFVDTLSEVSGFDLEHPLLVRLYNPVAAMPSLHVAFAVVTGVAIAEGSES

Solvent-accessible surface area (backbone atoms only — not comparable to full-atom values): 6222 Å² total; per-residue (Å²): 113,69,66,63,54,48,52,53,50,51,45,52,51,51,48,54,52,28,52,76,68,68,40,76,62,33,60,56,54,54,50,50,54,50,49,55,55,58,65,38,46,61,45,36,70,75,51,64,48,74,50,68,58,81,40,94,95,46,79,50,57,52,40,74,74,70,69,51,60,65,76,40,73,73,48,45,73,77,41,64,80,33,58,73,51,69,59,62,65,59,53,48,48,53,56,42,49,51,55,51,52,60,64,72,78,110

Radius of gyration: 17.85 Å; Cα contacts (8 Å, |Δi|>4): 67; chains: 1; bounding box: 43×22×49 Å

Secondary structure (DSSP, 8-state):
-HHHHHHHHHHHHHHHHHHHTT-THHHHHHHHHHHHHHHHHHHHHH-----GGGSTT---HHHHHH---TT-HHHHHHS-TT---S-HHHHHHHHHHHHHHHHH--

Mean predicted aligned error: 8.21 Å

Foldseek 3Di:
DVLLCCLVVLLVVVLVVCVVVVNPCNVVLVVQLVCLVVVFVVCQVVDQQPPCCPDPPDPPCCCVPVVDDCVPPVNCVVDPPRRPDDDSSVSSCVSSVVSVVVVVVD